Protein AF-A0A133URE4-F1 (afdb_monomer)

Radius of gyration: 15.21 Å; Cα contacts (8 Å, |Δi|>4): 142; chains: 1; bounding box: 43×27×37 Å

pLDDT: mean 80.45, std 10.65, range [48.09, 93.81]

Structure (mmCIF, N/CA/C/O backbone):
data_AF-A0A133URE4-F1
#
_entry.id   AF-A0A133URE4-F1
#
loop_
_atom_site.group_PDB
_atom_site.id
_atom_site.type_symbol
_atom_site.label_atom_id
_atom_site.label_alt_id
_atom_site.label_comp_id
_atom_site.label_asym_id
_atom_site.label_entity_id
_atom_site.label_seq_id
_atom_site.pdbx_PDB_ins_code
_atom_site.Cartn_x
_atom_site.Cartn_y
_atom_site.Cartn_z
_atom_site.occupancy
_atom_site.B_iso_or_equiv
_atom_site.auth_seq_id
_atom_site.auth_comp_id
_atom_site.auth_asym_id
_atom_site.auth_atom_id
_atom_site.pdbx_PDB_model_num
ATOM 1 N N . ALA A 1 1 ? -8.720 -13.134 15.376 1.00 62.47 1 ALA A N 1
ATOM 2 C CA . ALA A 1 1 ? -8.194 -12.199 16.397 1.00 62.47 1 ALA A CA 1
ATOM 3 C C . ALA A 1 1 ? -9.128 -10.990 16.499 1.00 62.47 1 ALA A C 1
ATOM 5 O O . ALA A 1 1 ? -9.786 -10.694 15.513 1.00 62.47 1 ALA A O 1
ATOM 6 N N . ARG A 1 2 ? -9.223 -10.310 17.653 1.00 84.69 2 ARG A N 1
ATOM 7 C CA . ARG A 1 2 ? -10.061 -9.099 17.844 1.00 84.69 2 ARG A CA 1
ATOM 8 C C . ARG A 1 2 ? -9.291 -7.795 17.567 1.00 84.69 2 ARG A C 1
ATOM 10 O O . ARG A 1 2 ? -9.549 -6.778 18.200 1.00 84.69 2 ARG A O 1
ATOM 17 N N . ILE A 1 3 ? -8.297 -7.851 16.684 1.00 88.19 3 ILE A N 1
ATOM 18 C CA . ILE A 1 3 ? -7.449 -6.701 16.356 1.00 88.19 3 ILE A CA 1
ATOM 19 C C . ILE A 1 3 ? -8.215 -5.847 15.339 1.00 88.19 3 ILE A C 1
ATOM 21 O O . ILE A 1 3 ? -8.609 -6.396 14.306 1.00 88.19 3 ILE A O 1
ATOM 25 N N . PRO A 1 4 ? -8.459 -4.548 15.599 1.00 90.44 4 PRO A N 1
ATOM 26 C CA . PRO A 1 4 ? -9.093 -3.676 14.620 1.00 90.44 4 PRO A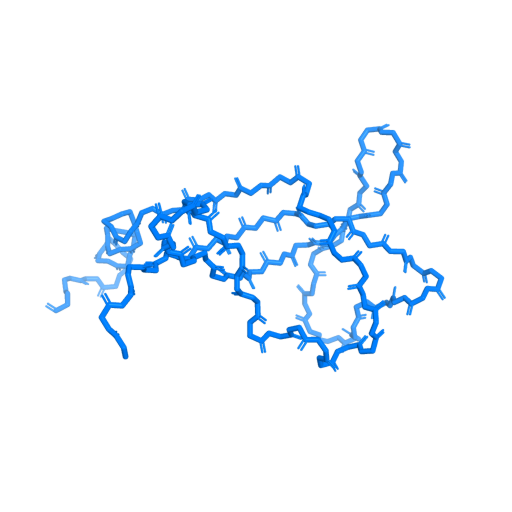 CA 1
ATOM 27 C C . PRO A 1 4 ? -8.278 -3.649 13.328 1.00 90.44 4 PRO A C 1
ATOM 29 O O . PRO A 1 4 ? -7.062 -3.463 13.366 1.00 90.44 4 PRO A O 1
ATOM 32 N N . ALA A 1 5 ? -8.949 -3.831 12.195 1.00 88.81 5 ALA A N 1
ATOM 33 C CA . ALA A 1 5 ? -8.328 -3.844 10.879 1.00 88.81 5 ALA A CA 1
ATOM 34 C C . ALA A 1 5 ? -9.167 -3.034 9.889 1.00 88.81 5 ALA A C 1
ATOM 36 O O . ALA A 1 5 ? -10.393 -3.000 10.013 1.00 88.81 5 ALA A O 1
ATOM 37 N N . ARG A 1 6 ? -8.528 -2.417 8.894 1.00 86.00 6 ARG A N 1
ATOM 38 C CA . ARG A 1 6 ? -9.209 -1.751 7.774 1.00 86.00 6 ARG A CA 1
ATOM 39 C C . ARG A 1 6 ? -8.572 -2.102 6.438 1.00 86.00 6 ARG A C 1
ATOM 41 O O . ARG A 1 6 ? -7.375 -2.383 6.373 1.00 86.00 6 ARG A O 1
ATOM 48 N N . ARG A 1 7 ? -9.382 -2.052 5.381 1.00 86.69 7 ARG A N 1
ATOM 49 C CA . ARG A 1 7 ? -8.911 -2.145 3.999 1.00 86.69 7 ARG A CA 1
ATOM 50 C C . ARG A 1 7 ? -8.212 -0.848 3.614 1.00 86.69 7 ARG A C 1
ATOM 52 O O . ARG A 1 7 ? -8.692 0.240 3.928 1.00 86.69 7 ARG A O 1
ATOM 59 N N . VAL A 1 8 ? -7.112 -0.976 2.887 1.00 86.19 8 VAL A N 1
ATOM 60 C CA . VAL A 1 8 ? -6.474 0.141 2.203 1.00 86.19 8 VAL A CA 1
ATOM 61 C C . VAL A 1 8 ? -6.258 -0.256 0.753 1.00 86.19 8 VAL A C 1
ATOM 63 O O . VAL A 1 8 ? -5.818 -1.363 0.455 1.00 86.19 8 VAL A O 1
ATOM 66 N N . THR A 1 9 ? -6.599 0.650 -0.150 1.00 86.94 9 THR A N 1
ATOM 67 C CA . THR A 1 9 ? -6.201 0.562 -1.557 1.00 86.94 9 THR A CA 1
ATOM 68 C C . THR A 1 9 ? -5.340 1.770 -1.864 1.00 86.94 9 THR A C 1
ATOM 70 O O . THR A 1 9 ? -5.424 2.772 -1.162 1.00 86.94 9 THR A O 1
ATOM 73 N N . GLY A 1 10 ? -4.481 1.718 -2.868 1.00 87.44 10 GLY A N 1
ATOM 74 C CA . GLY A 1 10 ? -3.678 2.885 -3.191 1.00 87.44 10 GLY A CA 1
ATOM 75 C C . GLY A 1 10 ? -2.538 2.586 -4.130 1.00 87.44 10 GLY A C 1
ATOM 76 O O . GLY A 1 10 ? -2.509 1.554 -4.791 1.00 87.44 10 GLY A O 1
ATOM 77 N N . TRP A 1 11 ? -1.597 3.516 -4.163 1.00 87.62 11 TRP A N 1
ATOM 78 C CA . TRP A 1 11 ? -0.388 3.407 -4.959 1.00 87.62 11 TRP A CA 1
ATOM 79 C C . TRP A 1 11 ? 0.796 3.089 -4.060 1.00 87.62 11 TRP A C 1
ATOM 81 O O . TRP A 1 11 ? 0.996 3.754 -3.038 1.00 87.62 11 TRP A O 1
ATOM 91 N N . VAL A 1 12 ? 1.591 2.108 -4.468 1.00 86.62 12 VAL A N 1
ATOM 92 C CA . VAL A 1 12 ? 2.886 1.784 -3.861 1.00 86.62 12 VAL A CA 1
ATOM 93 C C . VAL A 1 12 ? 3.989 2.055 -4.872 1.00 86.62 12 VAL A C 1
ATOM 95 O O . VAL A 1 12 ? 3.791 1.825 -6.068 1.00 86.62 12 VAL A O 1
ATOM 98 N N . THR A 1 13 ? 5.129 2.573 -4.421 1.00 88.25 13 THR A N 1
ATOM 99 C CA . THR A 1 13 ? 6.336 2.578 -5.251 1.00 88.25 13 THR A CA 1
ATOM 100 C C . THR A 1 13 ? 6.904 1.169 -5.316 1.00 88.25 13 THR A C 1
ATOM 102 O O . THR A 1 13 ? 6.757 0.372 -4.388 1.00 88.25 13 THR A O 1
ATOM 105 N N . TYR A 1 14 ? 7.550 0.864 -6.433 1.00 83.19 14 TYR A N 1
ATOM 106 C CA . TYR A 1 14 ? 8.297 -0.371 -6.600 1.00 83.19 14 TYR A CA 1
ATOM 107 C C . TYR A 1 14 ? 9.543 -0.112 -7.442 1.00 83.19 14 TYR A C 1
ATOM 109 O O . TYR A 1 14 ? 9.617 0.873 -8.184 1.00 83.19 14 TYR A O 1
ATOM 117 N N . ASP A 1 15 ? 10.514 -1.012 -7.340 1.00 84.12 15 ASP A N 1
ATOM 118 C CA . ASP A 1 15 ? 11.682 -1.007 -8.208 1.00 84.12 15 ASP A CA 1
ATOM 119 C C . ASP A 1 15 ? 11.477 -1.989 -9.379 1.00 84.12 15 ASP A C 1
ATOM 121 O O . ASP A 1 15 ? 11.431 -3.201 -9.164 1.00 84.12 15 ASP A O 1
ATOM 125 N N . PRO A 1 16 ? 11.359 -1.497 -10.627 1.00 80.69 16 PRO A N 1
ATOM 126 C CA . PRO A 1 16 ? 11.136 -2.328 -11.805 1.00 80.69 16 PRO A CA 1
ATOM 127 C C . PRO A 1 16 ? 12.319 -3.241 -12.142 1.00 80.69 16 PRO A C 1
ATOM 129 O O . PRO A 1 16 ? 12.150 -4.167 -12.931 1.00 80.69 16 PRO A O 1
ATOM 132 N N . GLN A 1 17 ? 13.514 -2.984 -11.593 1.00 82.44 17 GLN A N 1
ATOM 133 C CA . GLN A 1 17 ? 14.679 -3.850 -11.792 1.00 82.44 17 GLN A CA 1
ATOM 134 C C . GLN A 1 17 ? 14.604 -5.128 -10.956 1.00 82.44 17 GLN A C 1
ATOM 136 O O . GLN A 1 17 ? 15.193 -6.139 -11.334 1.00 82.44 17 GLN A O 1
ATOM 141 N N . THR A 1 18 ? 13.897 -5.081 -9.828 1.00 77.25 18 THR A N 1
ATOM 142 C CA . THR A 1 18 ? 13.811 -6.183 -8.861 1.00 77.25 18 THR A CA 1
ATOM 143 C C . THR A 1 18 ? 12.429 -6.818 -8.817 1.00 77.25 18 THR A C 1
ATOM 145 O O . THR A 1 18 ? 12.312 -7.985 -8.460 1.00 77.25 18 THR A O 1
ATOM 148 N N . TRP A 1 19 ? 11.390 -6.102 -9.246 1.00 78.12 19 TRP A N 1
ATOM 149 C CA . TRP A 1 19 ? 10.038 -6.630 -9.337 1.00 78.12 19 TRP A CA 1
ATOM 150 C C . TRP A 1 19 ? 9.293 -6.061 -10.539 1.00 78.12 19 TRP A C 1
ATOM 152 O O . TRP A 1 19 ? 9.348 -4.872 -10.835 1.00 78.12 19 TRP A O 1
ATOM 162 N N . SER A 1 20 ? 8.531 -6.911 -11.216 1.00 75.25 20 SER A N 1
ATOM 163 C CA . SER A 1 20 ? 7.566 -6.488 -12.225 1.00 75.25 20 SER A CA 1
ATOM 164 C C . SER A 1 20 ? 6.225 -7.157 -11.942 1.00 75.25 20 SER A C 1
ATOM 166 O O . SER A 1 20 ? 6.210 -8.337 -11.579 1.00 75.25 20 SER A O 1
ATOM 168 N N . PRO A 1 21 ? 5.098 -6.441 -12.105 1.00 72.12 21 PRO A N 1
ATOM 169 C CA . PRO A 1 21 ? 3.786 -7.033 -11.903 1.00 72.12 21 PRO A CA 1
ATOM 170 C C . PRO A 1 21 ? 3.592 -8.212 -12.869 1.00 72.12 21 PRO A C 1
ATOM 172 O O . PRO A 1 21 ? 3.837 -8.049 -14.069 1.00 72.12 21 PRO A O 1
ATOM 175 N N . PRO A 1 22 ? 3.150 -9.388 -12.385 1.00 72.12 22 PRO A N 1
ATOM 176 C CA . PRO A 1 22 ? 2.901 -10.536 -13.244 1.00 72.12 22 PRO A CA 1
ATOM 177 C C . PRO A 1 22 ? 1.875 -10.218 -14.333 1.00 72.12 22 PRO A C 1
ATOM 179 O O . PRO A 1 22 ? 0.844 -9.579 -14.081 1.00 72.12 22 PRO A O 1
ATOM 182 N N . GLU A 1 23 ? 2.141 -10.697 -15.546 1.00 71.50 23 GLU A N 1
ATOM 183 C CA . GLU A 1 23 ? 1.214 -10.558 -16.665 1.00 71.50 23 GLU A CA 1
ATOM 184 C C . GLU A 1 23 ? -0.145 -11.194 -16.318 1.00 71.50 23 GLU A C 1
ATOM 186 O O . GLU A 1 23 ? -0.221 -12.252 -15.694 1.00 71.50 23 GLU A O 1
ATOM 191 N N . GLY A 1 24 ? -1.240 -10.525 -16.685 1.00 66.69 24 GLY A N 1
ATOM 192 C CA . GLY A 1 24 ? -2.598 -11.022 -16.444 1.00 66.69 24 GLY A CA 1
ATOM 193 C C . GLY A 1 24 ? -3.163 -10.786 -15.037 1.00 66.69 24 GLY A C 1
ATOM 194 O O . GLY A 1 24 ? -4.352 -11.021 -14.840 1.00 66.69 24 GLY A O 1
ATOM 195 N N . MET A 1 25 ? -2.389 -10.258 -14.078 1.00 65.81 25 MET A N 1
ATOM 196 C CA . MET A 1 25 ? -2.918 -9.896 -12.747 1.00 65.81 25 MET A CA 1
ATOM 197 C C . MET A 1 25 ? -3.610 -8.523 -12.690 1.00 65.81 25 MET A C 1
ATOM 199 O O . MET A 1 25 ? -4.175 -8.161 -11.662 1.00 65.81 25 MET A O 1
ATOM 203 N N . GLY A 1 26 ? -3.607 -7.757 -13.787 1.00 65.25 26 GLY A N 1
ATOM 204 C CA . GLY A 1 26 ? -4.382 -6.514 -13.887 1.00 65.25 26 GLY A CA 1
ATOM 205 C C . GLY A 1 26 ? -3.880 -5.369 -13.002 1.00 65.25 26 GLY A C 1
ATOM 206 O O . GLY A 1 26 ? -4.650 -4.457 -12.701 1.00 65.25 26 GLY A O 1
ATOM 207 N N . PHE A 1 27 ? -2.607 -5.393 -12.590 1.00 73.94 27 PHE A N 1
ATOM 208 C CA . PHE A 1 27 ? -1.995 -4.273 -11.877 1.00 73.94 27 PHE A CA 1
ATOM 209 C C . PHE A 1 27 ? -2.057 -3.007 -12.731 1.00 73.94 27 PHE A C 1
ATOM 211 O O . PHE A 1 27 ? -1.570 -2.971 -13.863 1.00 73.94 27 PHE A O 1
ATOM 218 N N . VAL A 1 28 ? -2.634 -1.948 -12.170 1.00 81.31 28 VAL A N 1
ATOM 219 C CA . VAL A 1 28 ? -2.560 -0.620 -12.777 1.00 81.31 28 VAL A CA 1
ATOM 220 C C . VAL A 1 28 ? -1.185 -0.052 -12.454 1.00 81.31 28 VAL A C 1
ATOM 222 O O . VAL A 1 28 ? -0.833 0.050 -11.285 1.00 81.31 28 VAL A O 1
ATOM 225 N N . VAL A 1 29 ? -0.402 0.315 -13.464 1.00 86.69 29 VAL A N 1
ATOM 226 C CA . VAL A 1 29 ? 0.931 0.907 -13.277 1.00 86.69 29 VAL A CA 1
ATOM 227 C C . VAL A 1 29 ? 0.948 2.372 -13.691 1.00 86.69 29 VAL A C 1
ATOM 229 O O . VAL A 1 29 ? 0.170 2.806 -14.540 1.00 86.69 29 VAL A O 1
ATOM 232 N N . GLY A 1 30 ? 1.849 3.143 -13.096 1.00 87.94 30 GLY A N 1
ATOM 233 C CA . GLY A 1 30 ? 2.006 4.563 -13.377 1.00 87.94 30 GLY A CA 1
ATOM 234 C C . GLY A 1 30 ? 3.375 5.090 -12.971 1.00 87.94 30 GLY A C 1
ATOM 235 O O . GLY A 1 30 ? 4.293 4.330 -12.653 1.00 87.94 30 GLY A O 1
ATOM 236 N N . LYS A 1 31 ? 3.503 6.418 -12.979 1.00 91.75 31 LYS A N 1
ATOM 237 C CA . LYS A 1 31 ? 4.678 7.127 -12.469 1.00 91.75 31 LYS A CA 1
ATOM 238 C C . LYS A 1 31 ? 4.252 8.276 -11.565 1.00 91.75 31 LYS A C 1
ATOM 240 O O . LYS A 1 31 ? 3.262 8.948 -11.850 1.00 91.75 31 LYS A O 1
ATOM 245 N N . THR A 1 32 ? 5.011 8.512 -10.504 1.00 89.56 32 THR A N 1
ATOM 246 C CA . THR A 1 32 ? 4.914 9.738 -9.702 1.00 89.56 32 THR A CA 1
ATOM 247 C C . THR A 1 32 ? 5.391 10.961 -10.510 1.00 89.56 32 THR A C 1
ATOM 249 O O . THR A 1 32 ? 6.040 10.792 -11.549 1.00 89.56 32 THR A O 1
ATOM 252 N N . PRO A 1 33 ? 5.138 12.205 -10.050 1.00 91.56 33 PRO A N 1
ATOM 253 C CA . PRO A 1 33 ? 5.641 13.412 -10.715 1.00 91.56 33 PRO A CA 1
ATOM 254 C C . PRO A 1 33 ? 7.172 13.475 -10.851 1.00 91.56 33 PRO A C 1
ATOM 256 O O . PRO A 1 33 ? 7.673 14.023 -11.828 1.00 91.56 33 PRO A O 1
ATOM 259 N N . ASP A 1 34 ? 7.915 12.891 -9.906 1.00 91.88 34 ASP A N 1
ATOM 260 C CA . ASP A 1 34 ? 9.380 12.748 -9.938 1.00 91.88 34 ASP A CA 1
ATOM 261 C C . ASP A 1 34 ? 9.857 11.512 -10.728 1.00 91.88 34 ASP A C 1
ATOM 263 O O . ASP A 1 34 ? 11.051 11.226 -10.786 1.00 91.88 34 ASP A O 1
ATOM 267 N N . GLY A 1 35 ? 8.941 10.791 -11.382 1.00 90.12 35 GLY A N 1
ATOM 268 C CA . GLY A 1 35 ? 9.249 9.718 -12.326 1.00 90.12 35 GLY A CA 1
ATOM 269 C C . GLY A 1 35 ? 9.418 8.327 -11.713 1.00 90.12 35 GLY A C 1
ATOM 270 O O . GLY A 1 35 ? 9.781 7.402 -12.445 1.00 90.12 35 GLY A O 1
ATOM 271 N N . LYS A 1 36 ? 9.135 8.145 -10.418 1.00 89.44 36 LYS A N 1
ATOM 272 C CA . LYS A 1 36 ? 9.229 6.841 -9.750 1.00 89.44 36 LYS A CA 1
ATOM 273 C C . LYS A 1 36 ? 8.100 5.908 -10.206 1.00 89.44 36 LYS A C 1
ATOM 275 O O . LYS A 1 36 ? 6.948 6.346 -10.253 1.00 89.44 36 LYS A O 1
ATOM 280 N N . PRO A 1 37 ? 8.392 4.638 -10.528 1.00 89.38 37 PRO A N 1
ATOM 281 C CA . PRO A 1 37 ? 7.374 3.646 -10.862 1.00 89.38 37 PRO A CA 1
ATOM 282 C C . PRO A 1 37 ? 6.435 3.384 -9.685 1.00 89.38 37 PRO A C 1
ATOM 284 O O . PRO A 1 37 ? 6.881 3.240 -8.545 1.00 89.38 37 PRO A O 1
ATOM 2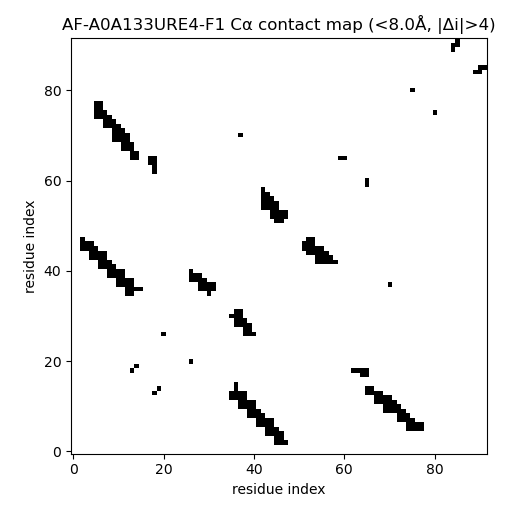87 N N . ILE A 1 38 ? 5.135 3.324 -9.971 1.00 89.25 38 ILE A N 1
ATOM 288 C CA . ILE A 1 38 ? 4.094 2.996 -8.993 1.00 89.25 38 ILE A CA 1
ATOM 289 C C . ILE A 1 38 ? 3.142 1.941 -9.538 1.00 89.25 38 ILE A C 1
ATOM 291 O O . ILE A 1 38 ? 2.865 1.907 -10.738 1.00 89.25 38 ILE A O 1
ATOM 295 N N . ALA A 1 39 ? 2.618 1.109 -8.646 1.00 87.12 39 ALA A N 1
ATOM 296 C CA . ALA A 1 39 ? 1.592 0.122 -8.945 1.00 87.12 39 ALA A CA 1
ATOM 297 C C . ALA A 1 39 ? 0.394 0.306 -8.008 1.00 87.12 39 ALA A C 1
ATOM 299 O O . ALA A 1 39 ? 0.546 0.655 -6.835 1.00 87.12 39 ALA A O 1
ATOM 300 N N . GLY A 1 40 ? -0.803 0.095 -8.544 1.00 85.94 40 GLY A N 1
ATOM 301 C CA . GLY A 1 40 ? -2.034 0.020 -7.778 1.00 85.94 40 GLY A CA 1
ATOM 302 C C . GLY A 1 40 ? -2.029 -1.255 -6.946 1.00 85.94 40 GLY A C 1
ATOM 303 O O . GLY A 1 40 ? -1.774 -2.335 -7.474 1.00 85.94 40 GLY A O 1
ATOM 304 N N . HIS A 1 41 ? -2.308 -1.125 -5.654 1.00 85.06 41 HIS A N 1
ATOM 305 C CA . HIS A 1 41 ? -2.245 -2.224 -4.700 1.00 85.06 41 HIS A CA 1
ATOM 306 C C . HIS A 1 41 ? -3.349 -2.134 -3.645 1.00 85.06 41 HIS A C 1
ATOM 308 O O . HIS A 1 41 ? -3.903 -1.061 -3.387 1.00 85.06 41 HIS A O 1
ATOM 314 N N . ALA A 1 42 ? -3.656 -3.268 -3.020 1.00 85.38 42 ALA A N 1
ATOM 315 C CA . ALA A 1 42 ? -4.575 -3.369 -1.898 1.00 85.38 42 ALA A CA 1
ATOM 316 C C . ALA A 1 42 ? -3.935 -4.162 -0.752 1.00 85.38 42 ALA A C 1
ATOM 318 O O . ALA A 1 42 ? -3.411 -5.251 -0.958 1.00 85.38 42 ALA A O 1
ATOM 319 N N . TRP A 1 43 ? -4.024 -3.631 0.465 1.00 86.75 43 TRP A N 1
ATOM 320 C CA . TRP A 1 43 ? -3.499 -4.252 1.682 1.00 86.75 43 TRP A CA 1
ATOM 321 C C . TRP A 1 43 ? -4.434 -3.988 2.869 1.00 86.75 43 TRP A C 1
ATOM 323 O O . TRP A 1 43 ? -5.481 -3.345 2.737 1.00 86.75 43 TRP A O 1
ATOM 333 N N . THR A 1 44 ? -4.079 -4.495 4.051 1.00 89.31 44 THR A N 1
ATOM 334 C CA . THR A 1 44 ? -4.795 -4.177 5.295 1.00 89.31 44 THR A CA 1
ATOM 335 C C . THR A 1 44 ? -3.927 -3.340 6.222 1.00 89.31 44 THR A C 1
ATOM 337 O O . THR A 1 44 ? -2.711 -3.470 6.224 1.00 89.31 44 THR A O 1
ATOM 340 N N . GLU A 1 45 ? -4.523 -2.473 7.031 1.00 90.19 45 GLU A N 1
ATOM 341 C CA . GLU A 1 45 ? -3.847 -1.895 8.197 1.00 90.19 45 GLU A CA 1
ATOM 342 C C . GLU A 1 45 ? -4.480 -2.482 9.461 1.00 90.19 45 GLU A C 1
ATOM 344 O O . GLU A 1 45 ? -5.707 -2.549 9.559 1.00 90.19 45 GLU A O 1
ATOM 349 N N . VAL A 1 46 ? -3.658 -2.878 10.433 1.00 91.56 46 VAL A N 1
ATOM 350 C CA . VAL A 1 46 ? -4.091 -3.344 11.759 1.00 91.56 46 VAL A CA 1
ATOM 351 C C . VAL A 1 46 ? -3.732 -2.312 12.821 1.00 91.56 46 VAL A C 1
ATOM 353 O O . VAL A 1 46 ? -2.683 -1.678 12.738 1.00 91.56 46 VAL A O 1
ATOM 356 N N . PHE A 1 47 ? -4.587 -2.117 13.821 1.00 91.75 47 PHE A N 1
ATOM 357 C CA . PHE A 1 47 ? -4.297 -1.196 14.917 1.00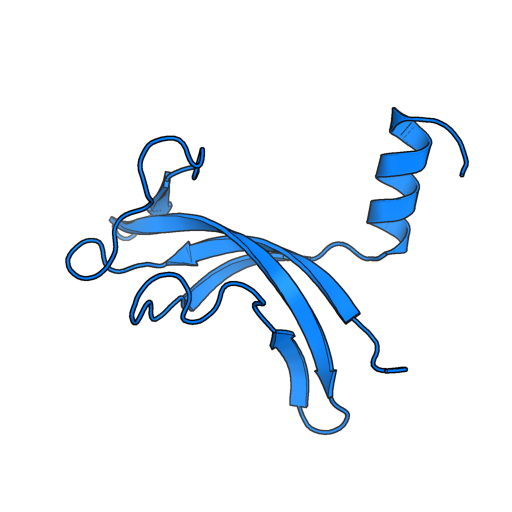 91.75 47 PHE A CA 1
ATOM 358 C C . PHE A 1 47 ? -3.529 -1.909 16.033 1.00 91.75 47 PHE A C 1
ATOM 360 O O . PHE A 1 47 ? -4.081 -2.769 16.725 1.00 91.75 47 PHE A O 1
ATOM 367 N N . LEU A 1 48 ? -2.266 -1.529 16.218 1.00 92.06 48 LEU A N 1
ATOM 368 C CA . LEU A 1 48 ? -1.424 -1.980 17.323 1.00 92.06 48 LEU A CA 1
ATOM 369 C C . LEU A 1 48 ? -1.369 -0.870 18.387 1.00 92.06 48 LEU A C 1
ATOM 371 O O . LEU A 1 48 ? -1.099 0.273 18.022 1.00 92.06 48 LEU A O 1
ATOM 375 N N . PRO A 1 49 ? -1.599 -1.155 19.683 1.00 90.12 49 PRO A N 1
ATOM 376 C CA . PRO A 1 49 ? -1.705 -0.116 20.714 1.00 90.12 49 PRO A CA 1
ATOM 377 C C . PRO A 1 49 ? -0.531 0.872 20.782 1.00 90.12 49 PRO A C 1
ATOM 379 O O . PRO A 1 49 ? -0.751 2.051 21.038 1.00 90.12 49 PRO A O 1
ATOM 382 N N . GLU A 1 50 ? 0.695 0.414 20.525 1.00 93.81 50 GLU A N 1
ATOM 383 C CA . GLU A 1 50 ? 1.909 1.238 20.620 1.00 93.81 50 GLU A CA 1
ATOM 384 C C . GLU A 1 50 ? 2.305 1.898 19.288 1.00 93.81 50 GLU A C 1
ATOM 386 O O . GLU A 1 50 ? 2.996 2.914 19.282 1.00 93.81 50 GLU A O 1
ATOM 391 N N . ASN A 1 51 ? 1.852 1.351 18.155 1.00 91.31 51 ASN A N 1
ATOM 392 C CA . ASN A 1 51 ? 2.288 1.763 16.813 1.00 91.31 51 ASN A CA 1
ATOM 393 C C . ASN A 1 51 ? 1.173 2.441 16.001 1.00 91.31 51 ASN A C 1
ATOM 395 O O . ASN A 1 51 ? 1.431 3.012 14.944 1.00 91.31 51 ASN A O 1
ATOM 399 N N . GLY A 1 52 ? -0.073 2.372 16.473 1.00 91.81 52 GLY A N 1
ATOM 400 C CA . GLY A 1 52 ? -1.247 2.807 15.731 1.00 91.81 52 GLY A CA 1
ATOM 401 C C . GLY A 1 52 ? -1.555 1.900 14.535 1.00 91.81 52 GLY A C 1
ATOM 402 O O . GLY A 1 52 ? -1.324 0.688 14.566 1.00 91.81 52 GLY A O 1
ATOM 403 N N . TRP A 1 53 ? -2.115 2.486 13.474 1.00 89.81 53 TRP A N 1
ATOM 404 C CA . TRP A 1 53 ? -2.410 1.775 12.227 1.00 89.81 53 TRP A CA 1
ATOM 405 C C . TRP A 1 53 ? -1.119 1.360 11.522 1.00 89.81 53 TRP A C 1
ATOM 407 O O . TRP A 1 53 ? -0.380 2.198 11.014 1.00 89.81 53 TRP A O 1
ATOM 417 N N . THR A 1 54 ? -0.879 0.056 11.482 1.00 90.25 54 THR A N 1
ATOM 418 C CA . THR A 1 54 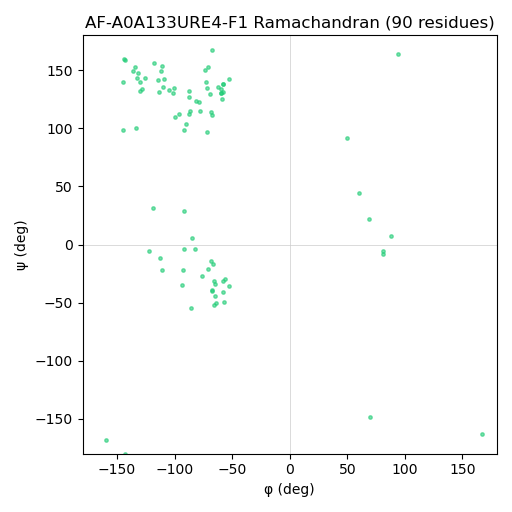? 0.332 -0.563 10.947 1.00 90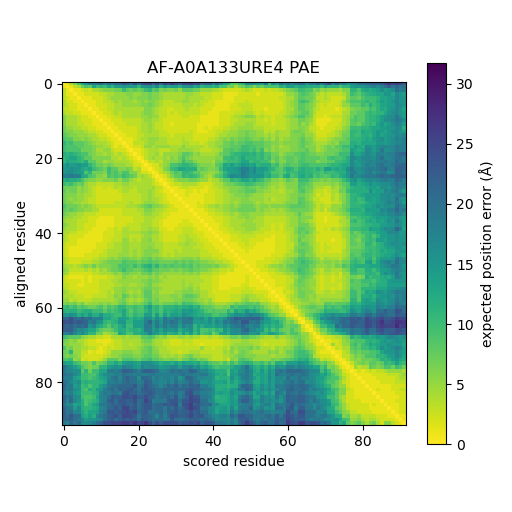.25 54 THR A CA 1
ATOM 419 C C . THR A 1 54 ? -0.017 -1.376 9.700 1.00 90.25 54 THR A C 1
ATOM 421 O O . THR A 1 54 ? -0.967 -2.163 9.756 1.00 90.25 54 THR A O 1
ATOM 424 N N . PRO A 1 55 ? 0.708 -1.223 8.576 1.00 88.56 55 PRO A N 1
ATOM 425 C CA . PRO A 1 55 ? 0.483 -2.033 7.384 1.00 88.56 55 PRO A CA 1
ATOM 426 C C . PRO A 1 55 ? 0.664 -3.531 7.654 1.00 88.56 55 PRO A C 1
ATOM 428 O O . PRO A 1 55 ? 1.646 -3.963 8.252 1.00 88.56 55 PRO A O 1
ATOM 431 N N . ALA A 1 56 ? -0.288 -4.316 7.172 1.00 87.38 56 ALA A N 1
ATOM 432 C CA . ALA A 1 56 ? -0.289 -5.767 7.148 1.00 87.38 56 ALA A CA 1
ATOM 433 C C . ALA A 1 56 ? -0.714 -6.208 5.742 1.00 87.38 56 ALA A C 1
ATOM 435 O O . ALA A 1 56 ? -1.893 -6.171 5.375 1.00 87.38 56 ALA A O 1
ATOM 436 N N . ASP A 1 57 ? 0.267 -6.581 4.930 1.00 85.12 57 ASP A N 1
ATOM 437 C CA . ASP A 1 57 ? 0.042 -7.013 3.559 1.00 85.12 57 ASP A CA 1
ATOM 438 C C . ASP A 1 57 ? 0.068 -8.550 3.488 1.00 85.12 57 ASP A C 1
ATOM 440 O O . ASP A 1 57 ? 1.132 -9.146 3.663 1.00 85.12 57 ASP A O 1
ATOM 444 N N . PRO A 1 58 ? -1.079 -9.215 3.248 1.00 80.31 58 PRO A N 1
ATOM 445 C CA . PRO A 1 58 ? -1.131 -10.673 3.153 1.00 80.31 58 PRO A CA 1
ATOM 446 C C . PRO A 1 58 ? -0.406 -11.220 1.915 1.00 80.31 58 PRO A C 1
ATOM 448 O O . PRO A 1 58 ? -0.161 -12.422 1.842 1.00 80.31 58 PRO A O 1
ATOM 451 N N . THR A 1 59 ? -0.073 -10.360 0.950 1.00 76.62 59 THR A N 1
ATOM 452 C CA . THR A 1 59 ? 0.704 -10.710 -0.245 1.00 76.62 59 THR A CA 1
ATOM 453 C C . THR A 1 59 ? 2.206 -10.492 -0.052 1.00 76.62 59 THR A C 1
ATOM 455 O O . THR A 1 59 ? 2.998 -10.849 -0.928 1.00 76.62 59 THR A O 1
ATOM 458 N N . PHE A 1 60 ? 2.634 -9.959 1.101 1.00 74.12 60 PHE A N 1
ATOM 459 C CA . PHE A 1 60 ? 4.050 -9.728 1.359 1.00 74.12 60 PHE A CA 1
ATOM 460 C C . PHE A 1 60 ? 4.853 -11.032 1.294 1.00 74.12 60 PHE A C 1
ATOM 462 O O . PHE A 1 60 ? 4.496 -12.040 1.903 1.00 74.12 60 PHE A O 1
ATOM 469 N N . GLY A 1 61 ? 5.950 -11.008 0.536 1.00 67.94 61 GLY A N 1
ATOM 470 C CA . GLY A 1 61 ? 6.804 -12.173 0.311 1.00 67.94 61 GLY A CA 1
ATOM 471 C C . GLY A 1 61 ? 6.300 -13.144 -0.762 1.00 67.94 61 GLY A C 1
ATOM 472 O O . GLY A 1 61 ? 7.066 -14.015 -1.160 1.00 67.94 61 GLY A O 1
ATOM 473 N N . GLN A 1 62 ? 5.080 -12.984 -1.296 1.00 67.31 62 GLN A N 1
ATOM 474 C CA . GLN A 1 62 ? 4.615 -13.796 -2.433 1.00 67.31 62 GLN A CA 1
ATOM 475 C C . GLN A 1 62 ? 5.321 -13.444 -3.749 1.00 67.31 62 GLN A C 1
ATOM 477 O O . GLN A 1 62 ? 5.343 -14.269 -4.658 1.00 67.31 62 GLN A O 1
ATOM 482 N N . PHE A 1 63 ? 5.909 -12.249 -3.850 1.00 61.84 63 PHE A N 1
ATOM 483 C CA . PHE A 1 63 ? 6.523 -11.743 -5.079 1.00 61.84 63 PHE A CA 1
ATOM 484 C C . PHE A 1 63 ? 8.028 -11.454 -4.965 1.00 61.84 63 PHE A C 1
ATOM 486 O O . PHE A 1 63 ? 8.505 -10.545 -5.629 1.00 61.84 63 PHE A O 1
ATOM 493 N N . GLU A 1 64 ? 8.757 -12.202 -4.129 1.00 51.94 64 GLU A N 1
ATOM 494 C CA . GLU A 1 64 ? 10.223 -12.115 -3.970 1.00 51.94 64 GLU A CA 1
ATOM 495 C C . GLU A 1 64 ? 10.753 -10.672 -3.765 1.00 51.94 64 GLU A C 1
ATOM 497 O O . GLU A 1 64 ? 11.116 -9.964 -4.695 1.00 51.94 64 GLU A O 1
ATOM 502 N N . ASN A 1 65 ? 10.863 -10.246 -2.499 1.00 50.91 65 ASN A N 1
ATOM 503 C CA . ASN A 1 65 ? 11.620 -9.056 -2.070 1.00 50.91 65 ASN A CA 1
ATOM 504 C C . ASN A 1 65 ? 11.194 -7.695 -2.643 1.00 50.91 65 ASN A C 1
ATOM 506 O O . ASN A 1 65 ? 12.050 -6.876 -2.969 1.00 50.91 65 ASN A O 1
ATOM 510 N N . THR A 1 66 ? 9.904 -7.379 -2.697 1.00 48.09 66 THR A N 1
ATOM 511 C CA . THR A 1 66 ? 9.485 -6.004 -2.999 1.00 48.09 66 THR A CA 1
ATOM 512 C C . THR A 1 66 ? 9.635 -5.118 -1.752 1.00 48.09 66 THR A C 1
ATOM 514 O O . THR A 1 66 ? 8.917 -5.335 -0.774 1.00 48.09 66 THR A O 1
ATOM 517 N N . PRO A 1 67 ? 10.520 -4.103 -1.727 1.00 56.81 67 PRO A N 1
ATOM 518 C CA . PRO A 1 67 ? 10.326 -2.949 -0.860 1.00 56.81 67 PRO A CA 1
ATOM 519 C C . PRO A 1 67 ? 9.172 -2.120 -1.446 1.00 56.81 67 PRO A C 1
ATOM 521 O O . PRO A 1 67 ? 9.358 -1.365 -2.394 1.00 56.81 67 PRO A O 1
ATOM 524 N N . TYR A 1 68 ? 7.955 -2.311 -0.933 1.00 68.69 68 TYR A N 1
ATOM 525 C CA . TYR A 1 68 ? 6.779 -1.506 -1.288 1.00 68.69 68 TYR A CA 1
ATOM 526 C C . TYR A 1 68 ? 6.698 -0.328 -0.321 1.00 68.69 68 TYR A C 1
ATOM 528 O O . TYR A 1 68 ? 6.297 -0.472 0.835 1.00 68.69 68 TYR A O 1
ATOM 536 N N . GLU A 1 69 ? 7.078 0.862 -0.778 1.00 83.00 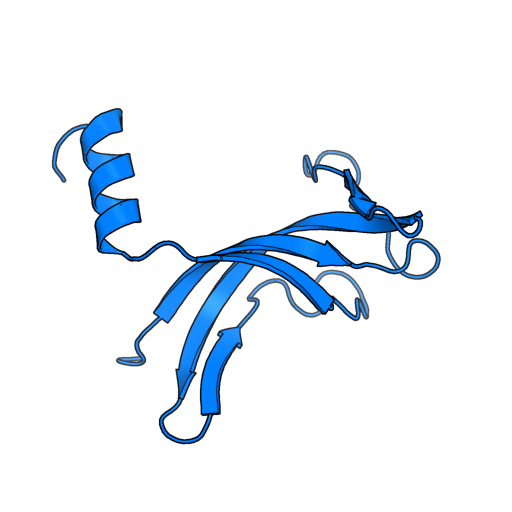69 GLU A N 1
ATOM 537 C CA . GLU A 1 69 ? 6.795 2.070 -0.008 1.00 83.00 69 GLU A CA 1
ATOM 538 C C . GLU A 1 69 ? 5.408 2.581 -0.392 1.00 83.00 69 GLU A C 1
ATOM 540 O O . GLU A 1 69 ? 5.049 2.692 -1.567 1.00 83.00 69 GLU A O 1
ATOM 545 N N . ILE A 1 70 ? 4.595 2.895 0.611 1.00 87.19 70 ILE A N 1
ATOM 546 C CA . ILE A 1 70 ? 3.259 3.444 0.391 1.00 87.19 70 ILE A CA 1
ATOM 547 C C . ILE A 1 70 ? 3.414 4.860 -0.182 1.00 87.19 70 ILE A C 1
ATOM 549 O O . ILE A 1 70 ? 3.871 5.760 0.519 1.00 87.19 70 ILE A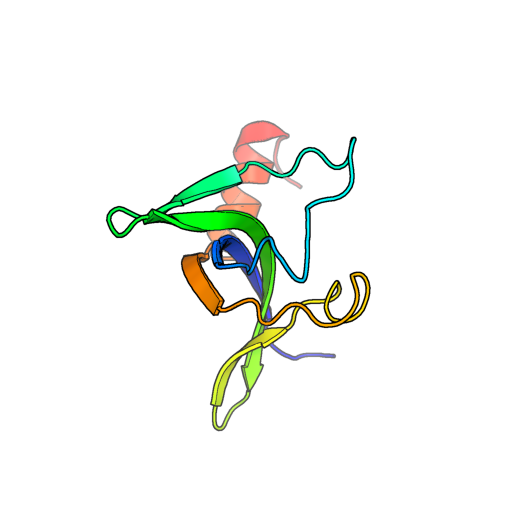 O 1
ATOM 553 N N . TYR A 1 71 ? 3.001 5.069 -1.437 1.00 87.06 71 TYR A N 1
ATOM 554 C CA . TYR A 1 71 ? 3.028 6.382 -2.088 1.00 87.06 71 TYR A CA 1
ATOM 555 C C . TYR A 1 71 ? 1.764 7.189 -1.785 1.00 87.06 71 TYR A C 1
ATOM 557 O O . TYR A 1 71 ? 1.842 8.312 -1.292 1.00 87.06 71 TYR A O 1
ATOM 565 N N . LEU A 1 72 ? 0.588 6.618 -2.065 1.00 85.50 72 LEU A N 1
ATOM 566 C CA . LEU A 1 72 ? -0.689 7.302 -1.864 1.00 85.50 72 LEU A CA 1
ATOM 567 C C . LEU A 1 72 ? -1.777 6.313 -1.417 1.00 85.50 72 LEU A C 1
ATOM 569 O O . LEU A 1 72 ? -2.350 5.622 -2.263 1.00 85.50 72 LEU A O 1
ATOM 573 N N . PRO A 1 73 ? -2.073 6.231 -0.107 1.00 85.31 73 PRO A N 1
ATOM 574 C CA . PRO A 1 73 ? -3.089 5.333 0.426 1.00 85.31 73 PRO A CA 1
ATOM 575 C C . PRO A 1 73 ? -4.483 5.976 0.416 1.00 85.31 73 PRO A C 1
ATOM 577 O O . PRO A 1 73 ? -4.700 7.031 1.012 1.00 85.31 73 PRO A O 1
ATOM 580 N N . ALA A 1 74 ? -5.454 5.291 -0.177 1.00 84.19 74 ALA A N 1
ATOM 581 C CA . ALA A 1 74 ? -6.881 5.508 0.019 1.00 84.19 74 ALA A CA 1
ATOM 582 C C . ALA A 1 74 ? -7.374 4.584 1.143 1.00 84.19 74 ALA A C 1
ATOM 584 O O . ALA A 1 74 ? -7.597 3.382 0.967 1.00 84.19 74 ALA A O 1
ATOM 585 N N . ARG A 1 75 ? -7.483 5.164 2.340 1.00 82.69 75 ARG A N 1
ATOM 586 C CA . ARG A 1 75 ? -7.990 4.487 3.534 1.00 82.69 75 ARG A CA 1
ATOM 587 C C . ARG A 1 75 ? -9.496 4.611 3.548 1.00 82.69 75 ARG A C 1
ATOM 589 O O . ARG A 1 75 ? -10.008 5.711 3.718 1.00 82.69 75 ARG A O 1
ATOM 596 N N . GLU A 1 76 ? -10.173 3.487 3.420 1.00 68.88 76 GLU A N 1
ATOM 597 C CA . GLU A 1 76 ? -11.615 3.431 3.593 1.00 68.88 76 GLU A CA 1
ATOM 598 C C . GLU A 1 76 ? -11.915 2.884 4.984 1.00 68.88 76 GLU A C 1
ATOM 600 O O . GLU A 1 76 ? -11.319 1.910 5.459 1.00 68.88 76 GLU A O 1
ATOM 605 N N . SER A 1 77 ? -12.847 3.525 5.668 1.00 66.50 77 SER A N 1
ATOM 606 C CA . SER A 1 77 ? -13.461 2.956 6.855 1.00 66.50 77 SER A CA 1
ATOM 607 C C . SER A 1 77 ? -14.378 1.795 6.465 1.00 66.50 77 SER A C 1
ATOM 609 O O . SER A 1 77 ? -14.957 1.766 5.380 1.00 66.50 77 SER A O 1
ATOM 611 N N . TRP A 1 78 ? -14.573 0.836 7.374 1.00 61.94 78 TRP A N 1
ATOM 612 C CA . TRP A 1 78 ? -15.557 -0.235 7.170 1.00 61.94 78 TRP A CA 1
ATOM 613 C C . TRP A 1 78 ? -16.966 0.297 6.902 1.00 61.94 78 TRP A C 1
ATOM 615 O O . TRP A 1 78 ? -17.706 -0.339 6.166 1.00 61.94 78 TRP A O 1
ATOM 625 N N . ILE A 1 79 ? -17.310 1.466 7.451 1.00 68.75 79 ILE A N 1
ATOM 626 C CA . ILE A 1 79 ? -18.578 2.154 7.185 1.00 68.75 79 ILE A CA 1
ATOM 627 C C . ILE A 1 79 ? -18.667 2.583 5.718 1.00 68.75 79 ILE A C 1
ATOM 629 O O . ILE A 1 79 ? -19.697 2.368 5.091 1.00 68.75 79 ILE A O 1
ATOM 633 N N . GLU A 1 80 ? -17.598 3.141 5.148 1.00 67.94 80 GLU A N 1
ATOM 634 C CA . GLU A 1 80 ? -17.569 3.520 3.729 1.00 67.94 80 GLU A CA 1
ATOM 635 C C . GLU A 1 80 ? -17.599 2.291 2.816 1.00 67.94 80 GLU A C 1
ATOM 637 O O . GLU A 1 80 ? -18.308 2.292 1.811 1.00 67.94 80 GLU A O 1
ATOM 642 N N . VAL A 1 81 ? -16.901 1.212 3.187 1.00 66.75 81 VAL A N 1
ATOM 643 C CA . VAL A 1 81 ? -16.927 -0.053 2.436 1.00 66.75 81 VAL A CA 1
ATOM 644 C C . VAL A 1 81 ? -18.325 -0.675 2.457 1.00 66.75 81 VAL A C 1
ATOM 646 O O . VAL A 1 81 ? -18.850 -0.986 1.387 1.00 66.75 81 VAL A O 1
ATOM 649 N N . LEU A 1 82 ? -18.938 -0.813 3.640 1.00 70.75 82 LEU A N 1
ATOM 650 C CA . LEU A 1 82 ? -20.320 -1.281 3.810 1.00 70.75 82 LEU A CA 1
ATOM 651 C C . LEU A 1 82 ? -21.289 -0.402 3.026 1.00 70.75 82 LEU A C 1
ATOM 653 O O . LEU A 1 82 ? -22.041 -0.920 2.212 1.00 70.75 82 LEU A O 1
ATOM 657 N N . GLY A 1 83 ? -21.192 0.921 3.170 1.00 75.69 83 GLY A N 1
ATOM 658 C CA . GLY A 1 83 ? -22.018 1.861 2.419 1.00 75.69 83 GLY A CA 1
ATOM 659 C C . GLY A 1 83 ? -21.869 1.699 0.905 1.00 75.69 83 GLY A C 1
ATOM 660 O O . GLY A 1 83 ? -22.867 1.712 0.187 1.00 75.69 83 GLY A O 1
ATOM 661 N N . SER A 1 84 ? -20.649 1.486 0.400 1.00 74.81 84 SER A N 1
ATOM 662 C CA . SER A 1 84 ? -20.406 1.256 -1.032 1.00 74.81 84 SER A CA 1
ATOM 663 C C . SER A 1 84 ? -20.990 -0.074 -1.522 1.00 74.81 84 SER A C 1
ATOM 665 O O . SER A 1 84 ? -21.558 -0.130 -2.615 1.00 74.81 84 SER A O 1
ATOM 667 N N . TYR A 1 85 ? -20.879 -1.134 -0.713 1.00 80.00 85 TYR A N 1
ATOM 668 C CA . TYR A 1 85 ? -21.434 -2.446 -1.017 1.00 80.00 85 TYR A CA 1
ATOM 669 C C . TYR A 1 85 ? -22.957 -2.376 -1.035 1.00 80.00 85 TYR A C 1
ATOM 671 O O . TYR A 1 85 ? -23.563 -2.733 -2.040 1.00 80.00 85 TYR A O 1
ATOM 679 N N . GLU A 1 86 ? -23.565 -1.847 0.026 1.00 87.12 86 GLU A N 1
ATOM 680 C CA . GLU A 1 86 ? -25.018 -1.775 0.155 1.00 87.12 86 GLU A CA 1
ATOM 681 C C . GLU A 1 86 ? -25.645 -0.856 -0.899 1.00 87.12 86 GLU A C 1
ATOM 683 O O . GLU A 1 86 ? -26.703 -1.166 -1.440 1.00 87.12 86 GLU A O 1
AT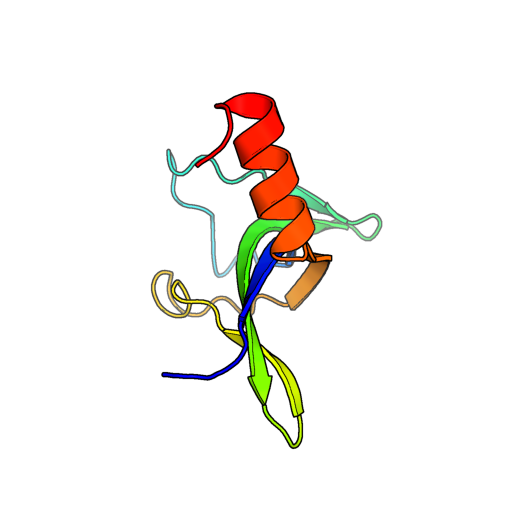OM 688 N N . SER A 1 87 ? -24.952 0.221 -1.290 1.00 83.81 87 SER A N 1
ATOM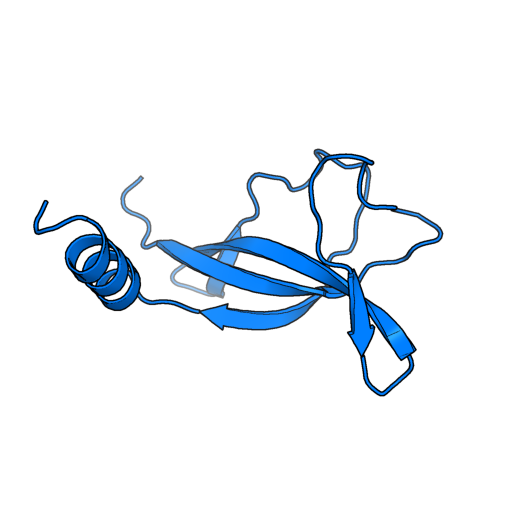 689 C CA . SER A 1 87 ? -25.381 1.085 -2.401 1.00 83.81 87 SER A CA 1
ATOM 690 C C . SER A 1 87 ? -25.345 0.380 -3.759 1.00 83.81 87 SER A C 1
ATOM 692 O O . SER A 1 87 ? -26.128 0.712 -4.648 1.00 83.81 87 SER A O 1
ATOM 694 N N . LYS A 1 88 ? -24.418 -0.566 -3.954 1.00 89.50 88 LYS A N 1
ATOM 695 C CA . LYS A 1 88 ? -24.210 -1.248 -5.239 1.00 89.50 88 LYS A CA 1
ATOM 696 C C . LYS A 1 88 ? -24.985 -2.560 -5.360 1.00 89.50 88 LYS A C 1
ATOM 698 O O . LYS A 1 88 ? -25.409 -2.907 -6.460 1.00 89.50 88 LYS A O 1
ATOM 703 N N . TYR A 1 89 ? -25.137 -3.291 -4.263 1.00 85.50 89 TYR A N 1
ATOM 704 C CA . TYR A 1 89 ? -25.664 -4.656 -4.241 1.00 85.50 89 TYR A CA 1
ATOM 705 C C . TYR A 1 89 ? -26.911 -4.819 -3.359 1.00 85.50 89 TYR A C 1
ATOM 707 O O . TYR A 1 89 ? -27.537 -5.875 -3.406 1.00 85.50 89 TYR A O 1
ATOM 715 N N . GLY A 1 90 ? -27.313 -3.778 -2.625 1.00 78.69 90 GLY A N 1
ATOM 716 C CA . GLY A 1 90 ? -28.409 -3.820 -1.657 1.00 78.69 90 GLY A CA 1
ATOM 717 C C . GLY A 1 90 ? -27.928 -4.116 -0.229 1.00 78.69 90 GLY A C 1
ATOM 718 O O . GLY A 1 90 ? -26.787 -4.550 -0.053 1.00 78.69 90 GLY A O 1
ATOM 719 N N . PRO A 1 91 ? -28.773 -3.861 0.789 1.00 81.25 91 PRO A N 1
ATOM 720 C CA . PRO A 1 91 ? -28.449 -4.143 2.188 1.00 81.25 91 PRO A CA 1
ATOM 721 C C . PRO A 1 91 ? -28.002 -5.596 2.375 1.00 81.25 91 PRO A C 1
ATOM 723 O O . PRO A 1 91 ? -28.556 -6.484 1.720 1.00 81.25 91 PRO A O 1
ATOM 726 N N . LEU A 1 92 ? -27.019 -5.820 3.253 1.00 62.84 92 LEU A N 1
ATOM 727 C CA . LEU A 1 92 ? -26.627 -7.175 3.662 1.00 62.84 92 LEU A CA 1
ATOM 728 C C . LEU A 1 92 ? -27.760 -7.915 4.387 1.00 62.84 92 LEU A C 1
ATOM 730 O O . LEU A 1 92 ? -28.534 -7.263 5.126 1.00 62.84 92 LEU A O 1
#

Sequence (92 aa):
ARIPARRVTGWVTYDPQTWSPPEGMGFVVGKTPDGKPIAGHAWTEVFLPENGWTPADPTFGQFENTPYEIYLPARESWIEVLGSYESKYGPL

Organism: NCBI:txid1698268

Nearest PDB structures (foldseek):
  3he6-assembly1_A  TM=1.442E-01  e=3.841E+00  Mus musculus
  3are-assembly1_A  TM=1.592E-01  e=6.318E+00  Mus musculus

Foldseek 3Di:
DPWDKFKKKAKWFWDVVQFDPDPPPPWDWDADPVGTIITIDMWMWTQDPVPGTHTDRPCPPVTPDIPTHGDTIDTDDPVRVQVVCCVVPNHD

Mean predicted aligned error: 8.45 Å

Secondary structure (DSSP, 8-state):
----EEEEEEEEE--TTT--PPTTS---EEE-TT--EEEEEEEEEEEETTTEEEEE-TTTTTTSS---EEEEEEE--HHHHHHHHHHHH---

InterPro domains:
  IPR002931 Transglutaminase-like [PF01841] (3-58)
  IPR038765 Papain-like cysteine peptidase superfamily [SSF54001] (3-71)

Solvent-accessible surface area (backbone atoms only — not comparable to full-atom values): 5666 Å² total; per-residue (Å²): 131,95,64,55,67,37,56,30,37,32,34,24,34,51,54,74,91,73,41,73,84,63,86,90,71,77,67,51,71,53,62,48,98,89,64,48,45,28,34,52,47,74,39,34,29,35,53,39,96,90,72,41,77,37,86,45,55,92,63,67,74,77,68,61,81,72,72,66,47,82,70,46,78,49,74,45,50,68,66,57,51,49,50,53,45,30,74,73,75,44,79,131